Protein AF-A0AAU9PHN4-F1 (afdb_monomer)

Nearest PDB structures (foldseek):
  4mh8-assembly1_A  TM=9.259E-01  e=2.577E-03  Moloney murine leukemia virus isolate Shinnick
  8wut-assembly1_E  TM=8.070E-01  e=7.563E-03  Moloney murine leukemia virus
  8ygj-assembly1_E  TM=8.112E-01  e=1.580E-02  Moloney murine leukemia virus

Mean predicted aligned error: 10.85 Å

Radius of gyration: 15.29 Å; Cα contacts (8 Å, |Δi|>4): 62; chains: 1; bounding box: 47×29×32 Å

Sequence (97 aa):
MSKCSFAVETINYLGHIISAGGVQAEPDKISAIQQWPTPTNLTNLRGFLGLTGYYRRFVPQYATIAAGLTDILRKSTFAWTPEAAHSFEQLKMPWLS

Secondary structure (DSSP, 8-state):
--------S----SS-PPPTT-----HHHHHHHHTPPPP-SHHHHHHHHHHHHHTTTTSTTHHHHHHHHHHHHHSSS----HHHHHHHHHHHS----

InterPro domains:
  IPR043128 Reverse transcriptase/Diguanylate cyclase domain [G3DSA:3.30.70.270] (28-97)
  IPR043502 DNA/RNA polymerase superfamily [SSF56672] (2-92)

pLDDT: mean 71.32, std 19.11, range [35.41, 89.81]

Organism: NCBI:txid75947

Foldseek 3Di:
DDDPDDDDPDDDDDDDDDDDPDPDDDVVLLVCLLPQDDDPDLVSLVVSCVSLVVVVVLQVPLVVLCVLSVVCVVDPDRDCDPSVVVSSVSSSDPSDD

Structure (mmCIF, N/CA/C/O backbone):
data_AF-A0AAU9PHN4-F1
#
_entry.id   AF-A0AAU9PHN4-F1
#
loop_
_atom_site.group_PDB
_atom_site.id
_atom_site.type_symbol
_atom_site.label_atom_id
_atom_site.label_alt_id
_atom_site.label_comp_id
_atom_site.label_asym_id
_atom_site.label_entity_id
_atom_site.label_seq_id
_atom_site.pdbx_PDB_ins_code
_atom_site.Cartn_x
_atom_site.Cartn_y
_atom_site.Cartn_z
_atom_site.occupancy
_atom_site.B_iso_or_equiv
_atom_site.auth_seq_id
_atom_site.auth_comp_id
_atom_site.auth_asym_id
_atom_site.auth_atom_id
_atom_site.pdbx_PDB_model_num
ATOM 1 N N . MET A 1 1 ? -33.303 -17.902 -10.507 1.00 37.41 1 MET A N 1
ATOM 2 C CA . MET A 1 1 ? -33.754 -16.588 -10.000 1.00 37.41 1 MET A CA 1
ATOM 3 C C . MET A 1 1 ? -32.713 -16.083 -9.019 1.00 37.41 1 MET A C 1
ATOM 5 O O . MET A 1 1 ? -32.663 -16.522 -7.877 1.00 37.41 1 MET A O 1
ATOM 9 N N . SER A 1 2 ? -31.803 -15.271 -9.543 1.00 48.41 2 SER A N 1
ATOM 10 C CA . SER A 1 2 ? -30.618 -14.730 -8.891 1.00 48.41 2 SER A CA 1
ATOM 11 C C . SER A 1 2 ? -30.997 -13.774 -7.759 1.00 48.41 2 SER A C 1
ATOM 13 O O . SER A 1 2 ? -31.694 -12.793 -7.999 1.00 48.41 2 SER A O 1
ATOM 15 N N . LYS A 1 3 ? -30.501 -14.015 -6.543 1.00 39.47 3 LYS A N 1
ATOM 16 C CA . LYS A 1 3 ? -30.336 -12.947 -5.552 1.00 39.47 3 LYS A CA 1
ATOM 17 C C . LYS A 1 3 ? -28.872 -12.533 -5.581 1.00 39.47 3 LYS A C 1
ATOM 19 O O . LYS A 1 3 ? -28.035 -13.090 -4.882 1.00 39.47 3 LYS A O 1
ATOM 24 N N . CYS A 1 4 ? -28.572 -11.593 -6.476 1.00 47.19 4 CYS A N 1
ATOM 25 C CA . CYS A 1 4 ? -27.403 -10.741 -6.337 1.00 47.19 4 CYS A CA 1
ATOM 26 C C . CYS A 1 4 ? -27.539 -9.990 -5.011 1.00 47.19 4 CYS A C 1
ATOM 28 O O . CYS A 1 4 ? -28.380 -9.104 -4.889 1.00 47.19 4 CYS A O 1
ATOM 30 N N . SER A 1 5 ? -26.714 -10.354 -4.036 1.00 35.78 5 SER A N 1
ATOM 31 C CA . SER A 1 5 ? -26.513 -9.574 -2.819 1.00 35.78 5 SER A CA 1
ATOM 32 C C . SER A 1 5 ? -25.292 -8.685 -3.040 1.00 35.78 5 SER A C 1
ATOM 34 O O . SER A 1 5 ? -24.154 -9.091 -2.815 1.00 35.78 5 SER A O 1
ATOM 36 N N . PHE A 1 6 ? -25.533 -7.485 -3.565 1.00 44.94 6 PHE A N 1
ATOM 37 C CA . PHE A 1 6 ? -24.599 -6.369 -3.435 1.00 44.94 6 PHE A CA 1
ATOM 38 C C . PHE A 1 6 ? -24.541 -5.967 -1.951 1.00 44.94 6 PHE A C 1
ATOM 40 O O . PHE A 1 6 ? -25.572 -5.980 -1.286 1.00 44.94 6 PHE A O 1
ATOM 47 N N . ALA A 1 7 ? -23.348 -5.612 -1.463 1.00 39.12 7 ALA A N 1
ATOM 48 C CA . ALA A 1 7 ? -23.021 -5.318 -0.058 1.00 39.12 7 ALA A CA 1
ATOM 49 C C . ALA A 1 7 ? -22.943 -6.553 0.864 1.00 39.12 7 ALA A C 1
ATOM 51 O O . ALA A 1 7 ? -23.751 -6.745 1.767 1.00 39.12 7 ALA A O 1
ATOM 52 N N . VAL A 1 8 ? -21.924 -7.395 0.660 1.00 35.41 8 VAL A N 1
ATOM 53 C CA . VAL A 1 8 ? -21.566 -8.434 1.637 1.00 35.41 8 VAL A CA 1
ATOM 54 C C . VAL A 1 8 ? -20.576 -7.832 2.639 1.00 35.41 8 VAL A C 1
ATOM 56 O O . VAL A 1 8 ? -19.407 -7.625 2.320 1.00 35.41 8 VAL A O 1
ATOM 59 N N . GLU A 1 9 ? -21.053 -7.540 3.850 1.00 41.81 9 GLU A N 1
ATOM 60 C CA . GLU A 1 9 ? -20.277 -7.010 4.988 1.00 41.81 9 GLU A CA 1
ATOM 61 C C . GLU A 1 9 ? -19.385 -8.055 5.681 1.00 41.81 9 GLU A C 1
ATOM 63 O O . GLU A 1 9 ? -18.803 -7.814 6.736 1.00 41.81 9 GLU A O 1
ATOM 68 N N . THR A 1 10 ? -19.241 -9.235 5.087 1.00 36.12 10 THR A N 1
ATOM 69 C CA . THR A 1 10 ? -18.449 -10.332 5.644 1.00 36.12 10 THR A CA 1
ATOM 70 C C . THR A 1 10 ? -17.907 -11.153 4.484 1.00 36.12 10 THR A C 1
ATOM 72 O O . THR A 1 10 ? -18.594 -12.005 3.927 1.00 36.12 10 THR A O 1
ATOM 75 N N . I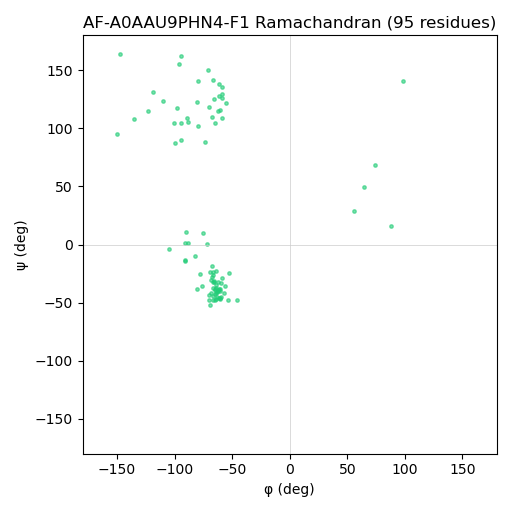LE A 1 11 ? -16.678 -10.864 4.057 1.00 41.25 11 ILE A N 1
ATOM 76 C CA . ILE A 1 11 ? -16.004 -11.684 3.048 1.00 41.25 11 ILE A CA 1
ATOM 77 C C . ILE A 1 11 ? -15.145 -12.697 3.796 1.00 41.25 11 ILE A C 1
ATOM 79 O O . ILE A 1 11 ? -14.088 -12.363 4.325 1.00 41.25 11 ILE A O 1
ATOM 83 N N . ASN A 1 12 ? -15.619 -13.941 3.829 1.00 36.81 12 ASN A N 1
ATOM 84 C CA . ASN A 1 12 ? -14.804 -15.100 4.164 1.00 36.81 12 ASN A CA 1
ATOM 85 C C . ASN A 1 12 ? -13.743 -15.268 3.073 1.00 36.81 12 ASN A C 1
ATOM 87 O O . ASN A 1 12 ? -14.044 -15.734 1.975 1.00 36.81 12 ASN A O 1
ATOM 91 N N . TYR A 1 13 ? -12.500 -14.900 3.367 1.00 38.81 13 TYR A N 1
ATOM 92 C CA . TYR A 1 13 ? -11.366 -15.292 2.542 1.00 38.81 13 TYR A CA 1
ATOM 93 C C . TYR A 1 13 ? -10.238 -15.766 3.457 1.00 38.81 13 TYR A C 1
ATOM 95 O O . TYR A 1 13 ? -9.613 -14.972 4.150 1.00 38.81 13 TYR A O 1
ATOM 103 N N . LEU A 1 14 ? -10.010 -17.083 3.456 1.00 40.09 14 LEU A N 1
ATOM 104 C CA . LEU A 1 14 ? -8.833 -17.743 4.033 1.00 40.09 14 LEU A CA 1
ATOM 105 C C . LEU A 1 14 ? -8.661 -17.635 5.567 1.00 40.09 14 LEU A C 1
ATOM 107 O O . LEU A 1 14 ? -7.570 -17.364 6.051 1.00 40.09 14 LEU A O 1
ATOM 111 N N . GLY A 1 15 ? -9.710 -17.932 6.345 1.00 35.66 15 GLY A N 1
ATOM 112 C CA . GLY A 1 15 ? -9.539 -18.383 7.740 1.00 35.66 15 GLY A CA 1
ATOM 113 C C . GLY A 1 15 ? -9.450 -17.315 8.836 1.00 35.66 15 GLY A C 1
ATOM 114 O O . GLY A 1 15 ? -9.070 -17.649 9.955 1.00 35.66 15 GLY A O 1
ATOM 115 N N . HIS A 1 16 ? -9.842 -16.067 8.573 1.00 39.78 16 HIS A N 1
ATOM 116 C CA . HIS A 1 16 ? -9.897 -15.027 9.606 1.00 39.78 16 HIS A CA 1
ATOM 117 C C . HIS A 1 16 ? -11.314 -14.481 9.820 1.00 39.78 16 HIS A C 1
ATOM 119 O O . HIS A 1 16 ? -12.021 -14.142 8.872 1.00 39.78 16 HIS A O 1
ATOM 125 N N . ILE A 1 17 ? -11.716 -14.422 11.095 1.00 39.22 17 ILE A N 1
ATOM 126 C CA . ILE A 1 17 ? -13.024 -13.952 11.565 1.00 39.22 17 ILE A CA 1
ATOM 127 C C . ILE A 1 17 ? -13.021 -12.421 11.591 1.00 39.22 17 ILE A C 1
ATOM 129 O O . ILE A 1 17 ? -12.216 -11.810 12.290 1.00 39.22 17 ILE A O 1
ATOM 133 N N . ILE A 1 18 ? -13.958 -11.805 10.871 1.00 42.38 18 ILE A N 1
ATOM 134 C CA . ILE A 1 18 ? -14.272 -10.376 10.985 1.00 42.38 18 ILE A CA 1
ATOM 135 C C . ILE A 1 18 ? -15.491 -10.260 11.910 1.00 42.38 18 ILE A C 1
ATOM 137 O O . ILE A 1 18 ? -16.542 -10.816 11.601 1.00 42.38 18 ILE A O 1
ATOM 141 N N . SER A 1 19 ? -15.342 -9.589 13.058 1.00 38.81 19 SER A N 1
ATOM 142 C CA . SER A 1 19 ? -16.399 -9.467 14.077 1.00 38.81 19 SER A CA 1
ATOM 143 C C . SER A 1 19 ? -17.205 -8.165 13.953 1.00 38.81 19 SER A C 1
ATOM 145 O O . SER A 1 19 ? -16.722 -7.156 13.439 1.00 38.81 19 SER A O 1
ATOM 147 N N . ALA A 1 20 ? -18.443 -8.200 14.453 1.00 35.72 20 ALA A N 1
ATOM 148 C CA . ALA A 1 20 ? -19.525 -7.230 14.237 1.00 35.72 20 ALA A CA 1
ATOM 149 C C . ALA A 1 20 ? -19.363 -5.852 14.928 1.00 35.72 20 ALA A C 1
ATOM 151 O O . ALA A 1 20 ? -20.237 -5.002 14.792 1.00 35.72 20 ALA A O 1
ATOM 152 N N . GLY A 1 21 ? -18.267 -5.608 15.656 1.00 40.88 21 GLY A N 1
ATOM 153 C CA . GLY A 1 21 ? -18.014 -4.353 16.390 1.00 40.88 21 GLY A CA 1
ATOM 154 C C . GLY A 1 21 ? -17.261 -3.271 15.605 1.00 40.88 21 GLY A C 1
ATOM 155 O O . GLY A 1 21 ? -16.975 -2.209 16.148 1.00 40.88 21 GLY A O 1
ATOM 156 N N . GLY A 1 22 ? -16.930 -3.534 14.339 1.00 42.72 22 GLY A N 1
ATOM 157 C CA . GLY A 1 22 ? -16.025 -2.708 13.544 1.00 42.72 22 GLY A CA 1
ATOM 158 C C . GLY A 1 22 ? -14.614 -3.290 13.535 1.00 42.72 22 GLY A C 1
ATOM 159 O O . GLY A 1 22 ? -14.123 -3.819 14.529 1.00 42.72 22 GLY A O 1
ATOM 160 N N . VAL A 1 23 ? -13.953 -3.227 12.381 1.00 47.41 23 VAL A N 1
ATOM 161 C CA . VAL A 1 23 ? -12.546 -3.621 12.264 1.00 47.41 23 VAL A CA 1
ATOM 162 C C . VAL A 1 23 ? -11.727 -2.509 12.923 1.00 47.41 23 VAL A C 1
ATOM 164 O O . VAL A 1 23 ? -11.377 -1.542 12.274 1.00 47.41 23 VAL A O 1
ATOM 167 N N . GLN A 1 24 ? -11.460 -2.550 14.224 1.00 52.06 24 GLN A N 1
ATOM 168 C CA . GLN A 1 24 ? -10.436 -1.654 14.763 1.00 52.06 24 GLN A CA 1
ATOM 169 C C . GLN A 1 24 ? -9.085 -2.155 14.256 1.00 52.06 24 GLN A C 1
ATOM 171 O O . GLN A 1 24 ? -8.705 -3.301 14.492 1.00 52.06 24 GLN A O 1
ATOM 176 N N . ALA A 1 25 ? -8.388 -1.322 13.484 1.00 56.19 25 ALA A N 1
ATOM 177 C CA . ALA A 1 25 ? -7.019 -1.608 13.104 1.00 56.19 25 ALA A CA 1
ATOM 178 C C . ALA A 1 25 ? -6.176 -1.667 14.385 1.00 56.19 25 ALA A C 1
ATOM 180 O O . ALA A 1 25 ? -6.069 -0.679 15.108 1.00 56.19 25 ALA A O 1
ATOM 181 N N . GLU A 1 26 ? -5.638 -2.848 14.690 1.00 64.94 26 GLU A N 1
ATOM 182 C CA . GLU A 1 26 ? -4.789 -3.059 15.858 1.00 64.94 26 GLU A CA 1
ATOM 183 C C . GLU A 1 26 ? -3.570 -2.121 15.756 1.00 64.94 26 GLU A C 1
ATOM 185 O O . GLU A 1 26 ? -2.892 -2.120 14.720 1.00 64.94 26 GLU A O 1
ATOM 190 N N . PRO A 1 27 ? -3.286 -1.296 16.777 1.00 68.44 27 PRO A N 1
ATOM 191 C CA . PRO A 1 27 ? -2.231 -0.283 16.712 1.00 68.44 27 PRO A CA 1
ATOM 192 C C . PRO A 1 27 ? -0.845 -0.884 16.428 1.00 68.44 27 PRO A C 1
ATOM 194 O O . PRO A 1 27 ? -0.030 -0.261 15.742 1.00 68.44 27 PRO A O 1
ATOM 197 N N . ASP A 1 28 ? -0.605 -2.129 16.842 1.00 71.31 28 ASP A N 1
ATOM 198 C CA . ASP A 1 28 ? 0.622 -2.872 16.531 1.00 71.31 28 ASP A CA 1
ATOM 199 C C . ASP A 1 28 ? 0.777 -3.142 15.026 1.00 71.31 28 ASP A C 1
ATOM 201 O O . ASP A 1 28 ? 1.876 -3.087 14.471 1.00 71.31 28 ASP A O 1
ATOM 205 N N . LYS A 1 29 ? -0.334 -3.372 14.319 1.00 75.06 29 LYS A N 1
ATOM 206 C CA . LYS A 1 29 ? -0.345 -3.615 12.868 1.00 75.06 29 LYS A CA 1
ATOM 207 C C . LYS A 1 29 ? -0.154 -2.327 12.081 1.00 75.06 29 LYS A C 1
ATOM 209 O O . LYS A 1 29 ? 0.539 -2.340 11.066 1.00 75.06 29 LYS A O 1
ATOM 214 N N . ILE A 1 30 ? -0.707 -1.215 12.566 1.00 76.81 30 ILE A N 1
ATOM 215 C CA . ILE A 1 30 ? -0.452 0.115 11.992 1.00 76.81 30 ILE A CA 1
ATOM 216 C C . ILE A 1 30 ? 1.028 0.468 12.142 1.00 76.81 30 ILE A C 1
ATOM 218 O O . ILE A 1 30 ? 1.663 0.876 11.171 1.00 76.81 30 ILE A O 1
ATOM 222 N N . SER A 1 31 ? 1.593 0.223 13.326 1.00 80.12 31 SER A N 1
ATOM 223 C CA . SER A 1 31 ? 3.016 0.440 13.602 1.00 80.12 31 SER A CA 1
ATOM 224 C C . SER A 1 31 ? 3.903 -0.419 12.694 1.00 80.12 31 SER A C 1
ATOM 226 O O . SER A 1 31 ? 4.890 0.071 12.148 1.00 80.12 31 SER A O 1
ATOM 228 N N . ALA A 1 32 ? 3.520 -1.676 12.442 1.00 83.12 32 ALA A N 1
ATOM 229 C CA . ALA A 1 32 ? 4.231 -2.549 11.508 1.00 83.12 32 ALA A CA 1
ATOM 230 C C . ALA A 1 32 ? 4.187 -2.039 10.053 1.00 83.12 32 ALA A C 1
ATOM 232 O O . ALA A 1 32 ? 5.184 -2.149 9.342 1.00 83.12 32 ALA A O 1
ATOM 233 N N . ILE A 1 33 ? 3.065 -1.460 9.606 1.00 83.75 33 ILE A N 1
ATOM 234 C CA . ILE A 1 33 ? 2.957 -0.830 8.277 1.00 83.75 33 ILE A CA 1
ATOM 235 C C . ILE A 1 33 ? 3.854 0.417 8.212 1.00 83.75 33 ILE A C 1
ATOM 237 O O . ILE A 1 33 ? 4.612 0.576 7.257 1.00 83.75 33 ILE A O 1
ATOM 241 N N . GLN A 1 34 ? 3.840 1.261 9.246 1.00 84.44 34 GLN A N 1
ATOM 242 C CA . GLN A 1 34 ? 4.685 2.461 9.346 1.00 84.44 34 GLN A CA 1
ATOM 243 C C . GLN A 1 34 ? 6.183 2.148 9.346 1.00 84.44 34 GLN A C 1
ATOM 245 O O . GLN A 1 34 ? 6.979 2.863 8.739 1.00 84.44 34 GLN A O 1
ATOM 250 N N . GLN A 1 35 ? 6.580 1.066 10.008 1.00 86.75 35 GLN A N 1
ATOM 251 C CA . GLN A 1 35 ? 7.974 0.635 10.082 1.00 86.75 35 GLN A CA 1
ATOM 252 C C . GLN A 1 35 ? 8.371 -0.282 8.922 1.00 86.75 35 GLN A C 1
ATOM 254 O O . GLN A 1 35 ? 9.516 -0.731 8.859 1.00 86.75 35 GLN A O 1
ATOM 259 N N . TRP A 1 36 ? 7.455 -0.555 7.986 1.00 88.00 36 TRP A N 1
ATOM 260 C CA . TRP A 1 36 ? 7.733 -1.464 6.886 1.00 88.00 36 TRP A CA 1
ATOM 261 C C . TRP A 1 36 ? 8.895 -0.928 6.032 1.00 88.00 36 TRP A C 1
ATOM 263 O O . TRP A 1 36 ? 8.859 0.238 5.600 1.00 88.00 36 TRP A O 1
ATOM 273 N N . PRO A 1 37 ? 9.933 -1.747 5.780 1.00 89.69 37 PRO A N 1
ATOM 274 C CA . PRO A 1 37 ? 11.082 -1.330 4.991 1.00 89.69 37 PRO A CA 1
ATOM 275 C C . PRO A 1 37 ? 10.698 -1.182 3.520 1.00 89.69 37 PRO A C 1
ATOM 277 O O . PRO A 1 37 ? 9.836 -1.904 3.016 1.00 89.69 37 PRO A O 1
ATOM 280 N N . THR A 1 38 ? 11.369 -0.279 2.808 1.00 89.25 38 THR A N 1
ATOM 281 C CA . THR A 1 38 ? 11.147 -0.088 1.372 1.00 89.25 38 THR A CA 1
ATOM 282 C C . THR A 1 38 ? 11.338 -1.418 0.629 1.00 89.25 38 THR A C 1
ATOM 284 O O . THR A 1 38 ? 12.410 -2.024 0.726 1.00 89.25 38 THR A O 1
ATOM 287 N N . PRO A 1 39 ? 10.321 -1.910 -0.102 1.00 88.06 39 PRO A N 1
ATOM 288 C CA . PRO A 1 39 ? 10.429 -3.138 -0.870 1.00 88.06 39 PRO A CA 1
ATOM 289 C C . PRO A 1 39 ? 11.556 -3.030 -1.896 1.00 88.06 39 PRO A C 1
ATOM 291 O O . PRO A 1 39 ? 11.602 -2.095 -2.687 1.00 88.06 39 PRO A O 1
ATOM 294 N N . THR A 1 40 ? 12.441 -4.021 -1.920 1.00 87.62 40 THR A N 1
ATOM 295 C CA . THR A 1 40 ? 13.505 -4.148 -2.931 1.00 87.62 40 THR A CA 1
ATOM 296 C C . THR A 1 40 ? 13.204 -5.232 -3.964 1.00 87.62 40 THR A C 1
ATOM 298 O O . THR A 1 40 ? 13.967 -5.428 -4.906 1.00 87.62 40 THR A O 1
ATOM 301 N N . ASN A 1 41 ? 12.095 -5.957 -3.793 1.00 86.06 41 ASN A N 1
ATOM 302 C CA . ASN A 1 41 ? 11.668 -7.032 -4.675 1.00 86.06 41 ASN A CA 1
ATOM 303 C C . ASN A 1 41 ? 10.129 -7.126 -4.747 1.00 86.06 41 ASN A C 1
ATOM 305 O O . ASN A 1 41 ? 9.398 -6.600 -3.900 1.00 86.06 41 ASN A O 1
ATOM 309 N N . LEU A 1 42 ? 9.631 -7.837 -5.765 1.00 84.25 42 LEU A N 1
ATOM 310 C CA . LEU A 1 42 ? 8.193 -8.047 -5.981 1.00 84.25 42 LEU A CA 1
ATOM 311 C C . LEU A 1 42 ? 7.531 -8.819 -4.833 1.00 84.25 42 LEU A C 1
ATOM 313 O O . LEU A 1 42 ? 6.367 -8.576 -4.531 1.00 84.25 42 LEU A O 1
ATOM 317 N N . THR A 1 43 ? 8.250 -9.738 -4.188 1.00 85.25 43 THR A N 1
ATOM 318 C CA . THR A 1 43 ? 7.719 -10.552 -3.084 1.00 85.25 43 THR A CA 1
ATOM 319 C C . THR A 1 43 ? 7.377 -9.691 -1.869 1.00 85.25 43 THR A C 1
ATOM 321 O O . THR A 1 43 ? 6.261 -9.772 -1.359 1.00 85.25 43 THR A O 1
ATOM 324 N N . ASN A 1 44 ? 8.287 -8.808 -1.457 1.00 86.81 44 ASN A N 1
ATOM 325 C CA . ASN A 1 44 ? 8.089 -7.878 -0.349 1.00 86.81 44 ASN A CA 1
ATOM 326 C C . ASN A 1 44 ? 6.980 -6.876 -0.677 1.00 86.81 44 ASN A C 1
ATOM 328 O O . ASN A 1 44 ? 6.164 -6.563 0.186 1.00 86.81 44 ASN A O 1
ATOM 332 N N . LEU A 1 45 ? 6.909 -6.421 -1.934 1.00 87.19 45 LEU A N 1
ATOM 333 C CA . LEU A 1 45 ? 5.846 -5.530 -2.391 1.00 87.19 45 LEU A CA 1
ATOM 334 C C . LEU A 1 45 ? 4.468 -6.212 -2.353 1.00 87.19 45 LEU A C 1
ATOM 336 O O . LEU A 1 45 ? 3.498 -5.616 -1.890 1.00 87.19 45 LEU A O 1
ATOM 340 N N . ARG A 1 46 ? 4.377 -7.479 -2.780 1.00 84.75 46 ARG A N 1
ATOM 341 C CA . ARG A 1 46 ? 3.153 -8.292 -2.661 1.00 84.75 46 ARG A CA 1
ATOM 342 C C . ARG A 1 46 ? 2.762 -8.513 -1.204 1.00 84.75 46 ARG A C 1
ATOM 344 O O . ARG A 1 46 ? 1.582 -8.410 -0.890 1.00 84.75 46 ARG A O 1
ATOM 351 N N . GLY A 1 47 ? 3.730 -8.772 -0.323 1.00 86.56 47 GLY A N 1
ATOM 352 C CA . GLY A 1 47 ? 3.494 -8.895 1.118 1.00 86.56 47 GLY A CA 1
ATOM 353 C C . GLY A 1 47 ? 2.919 -7.610 1.719 1.00 86.56 47 GLY A C 1
ATOM 354 O O . GLY A 1 47 ? 1.896 -7.651 2.400 1.00 86.56 47 GLY A O 1
ATOM 355 N N . PHE A 1 48 ? 3.514 -6.462 1.384 1.00 87.12 48 PHE A N 1
ATOM 356 C CA . PHE A 1 48 ? 3.032 -5.151 1.817 1.00 87.12 48 PHE A CA 1
ATOM 357 C C . PHE A 1 48 ? 1.619 -4.844 1.302 1.00 87.12 48 PHE A C 1
ATOM 359 O O . PHE A 1 48 ? 0.755 -4.421 2.069 1.00 87.12 48 PHE A O 1
ATOM 366 N N . LEU A 1 49 ? 1.346 -5.094 0.018 1.00 86.06 49 LEU A N 1
ATOM 367 C CA . LEU A 1 49 ? 0.012 -4.907 -0.564 1.00 86.06 49 LEU A CA 1
ATOM 368 C C . LEU A 1 49 ? -1.022 -5.886 0.004 1.00 86.06 49 LEU A C 1
ATOM 370 O O . LEU A 1 49 ? -2.180 -5.517 0.161 1.00 86.06 49 LEU A O 1
ATOM 374 N N . GLY A 1 50 ? -0.616 -7.103 0.367 1.00 83.44 50 GLY A N 1
ATOM 375 C CA . GLY A 1 50 ? -1.477 -8.054 1.068 1.00 83.44 50 GLY A CA 1
ATOM 376 C C . GLY A 1 50 ? -1.889 -7.544 2.449 1.00 83.44 50 GLY A C 1
ATOM 377 O O . GLY A 1 50 ? -3.074 -7.553 2.781 1.00 83.44 50 GLY A O 1
ATOM 378 N N . LEU A 1 51 ? -0.926 -7.035 3.226 1.00 81.31 51 LEU A N 1
ATOM 379 C CA . LEU A 1 51 ? -1.183 -6.502 4.564 1.00 81.31 51 LEU A CA 1
ATOM 380 C C . LEU A 1 51 ? -1.997 -5.203 4.516 1.00 81.31 51 LEU A C 1
ATOM 382 O O . LEU A 1 51 ? -3.037 -5.100 5.157 1.00 81.31 51 LEU A O 1
ATOM 386 N N . THR A 1 52 ? -1.571 -4.217 3.727 1.00 82.12 52 THR A N 1
ATOM 387 C CA . THR A 1 52 ? -2.300 -2.944 3.590 1.00 82.12 52 THR A CA 1
ATOM 388 C C . THR A 1 52 ? -3.665 -3.134 2.925 1.00 82.12 52 THR A C 1
ATOM 390 O O . THR A 1 52 ? -4.626 -2.450 3.273 1.00 82.12 52 THR A O 1
ATOM 393 N N . GLY A 1 53 ? -3.789 -4.114 2.025 1.00 81.62 53 GLY A N 1
ATOM 394 C CA . GLY A 1 53 ? -5.043 -4.483 1.370 1.00 81.62 53 GLY A CA 1
ATOM 395 C C . GLY A 1 53 ? -6.077 -5.053 2.335 1.00 81.62 53 GLY A C 1
ATOM 396 O O . GLY A 1 53 ? -7.269 -4.796 2.159 1.00 81.62 53 GLY A O 1
ATOM 397 N N . TYR A 1 54 ? -5.639 -5.745 3.390 1.00 77.38 54 TYR A N 1
ATOM 398 C CA . TYR A 1 54 ? -6.512 -6.174 4.486 1.00 77.38 54 TYR A CA 1
ATOM 399 C C . TYR A 1 54 ? -7.131 -4.968 5.216 1.00 77.38 54 TYR A C 1
ATOM 401 O O . TYR A 1 54 ? -8.328 -4.956 5.502 1.00 77.38 54 TYR A O 1
ATOM 409 N N . TYR A 1 55 ? -6.352 -3.901 5.419 1.00 76.44 55 TYR A N 1
ATOM 410 C CA . TYR A 1 55 ? -6.790 -2.666 6.082 1.00 76.44 55 TYR A CA 1
ATOM 411 C C . TYR A 1 55 ? -7.363 -1.603 5.135 1.00 76.44 55 TYR A C 1
ATOM 413 O O . TYR A 1 55 ? -7.643 -0.489 5.572 1.00 76.44 55 TYR A O 1
ATOM 421 N N . ARG A 1 56 ? -7.625 -1.928 3.861 1.00 77.06 56 ARG A N 1
ATOM 422 C CA . ARG A 1 56 ? -8.094 -0.961 2.846 1.00 77.06 56 ARG A CA 1
ATOM 423 C C . ARG A 1 56 ? -9.337 -0.151 3.241 1.00 77.06 56 ARG A C 1
ATOM 425 O O . ARG A 1 56 ? -9.544 0.922 2.696 1.00 77.06 56 ARG A O 1
ATOM 432 N N . ARG A 1 57 ? -10.177 -0.656 4.161 1.00 74.12 57 ARG A N 1
ATOM 433 C CA . ARG A 1 57 ? -11.378 0.048 4.667 1.00 74.12 57 ARG A CA 1
ATOM 434 C C . ARG A 1 57 ? -11.026 1.261 5.543 1.00 74.12 57 ARG A C 1
ATOM 436 O O . ARG A 1 57 ? -11.835 2.174 5.631 1.00 74.12 57 ARG A O 1
ATOM 443 N N . PHE A 1 58 ? -9.837 1.274 6.145 1.00 72.88 58 PHE A N 1
ATOM 444 C CA . PHE A 1 58 ? -9.306 2.372 6.969 1.00 72.88 58 PHE A CA 1
ATOM 445 C C . PHE A 1 58 ? -8.496 3.369 6.158 1.00 72.88 58 PHE A C 1
ATOM 447 O O . PHE A 1 58 ? -8.200 4.452 6.642 1.00 72.88 58 PHE A O 1
ATOM 454 N N . VAL A 1 59 ? -8.147 3.001 4.928 1.00 76.19 59 VAL A N 1
ATOM 455 C CA . VAL A 1 59 ? -7.285 3.782 4.061 1.00 76.19 59 VAL A CA 1
ATOM 456 C C . VAL A 1 59 ? -8.134 4.547 3.041 1.00 76.19 59 VAL A C 1
ATOM 458 O O . VAL A 1 59 ? -8.633 3.945 2.080 1.00 76.19 59 VAL A O 1
ATOM 461 N N . PRO A 1 60 ? -8.321 5.867 3.199 1.00 79.50 60 PRO A N 1
ATOM 462 C CA . PRO A 1 60 ? -8.997 6.669 2.191 1.00 79.50 60 PRO A CA 1
ATOM 463 C C . PRO A 1 60 ? -8.254 6.579 0.854 1.00 79.50 60 PRO A C 1
ATOM 465 O O . PRO A 1 60 ? -7.032 6.647 0.791 1.00 79.50 60 PRO A O 1
ATOM 468 N N . GLN A 1 61 ? -9.012 6.398 -0.229 1.00 83.88 61 GLN A N 1
ATOM 469 C CA . GLN A 1 61 ? -8.476 6.257 -1.590 1.00 83.88 61 GLN A CA 1
ATOM 470 C C . GLN A 1 61 ? -7.436 5.130 -1.762 1.00 83.88 61 GLN A C 1
ATOM 472 O O . GLN A 1 61 ? -6.613 5.196 -2.675 1.00 83.88 61 GLN A O 1
ATOM 477 N N . TYR A 1 62 ? -7.515 4.051 -0.966 1.00 84.00 62 TYR A N 1
ATOM 478 C CA . TYR A 1 62 ? -6.593 2.907 -1.056 1.00 84.00 62 TYR A CA 1
ATOM 479 C C . TYR A 1 62 ? -6.351 2.429 -2.487 1.00 84.00 62 TYR A C 1
ATOM 481 O O . TYR A 1 62 ? -5.211 2.230 -2.877 1.00 84.00 62 TYR A O 1
ATOM 489 N N . ALA A 1 63 ? -7.413 2.255 -3.281 1.00 82.38 63 ALA A N 1
ATOM 490 C CA . ALA A 1 63 ? -7.292 1.754 -4.647 1.00 82.38 63 ALA A CA 1
ATOM 491 C C . ALA A 1 63 ? -6.435 2.671 -5.535 1.00 82.38 63 ALA A C 1
ATOM 493 O O . ALA A 1 63 ? -5.648 2.173 -6.332 1.00 82.38 63 ALA A O 1
ATOM 494 N N . THR A 1 64 ? -6.557 3.990 -5.369 1.00 87.00 64 THR A N 1
ATOM 495 C CA . THR A 1 64 ? -5.783 4.985 -6.119 1.00 87.00 64 THR A CA 1
ATOM 496 C C . THR A 1 64 ? -4.317 4.966 -5.704 1.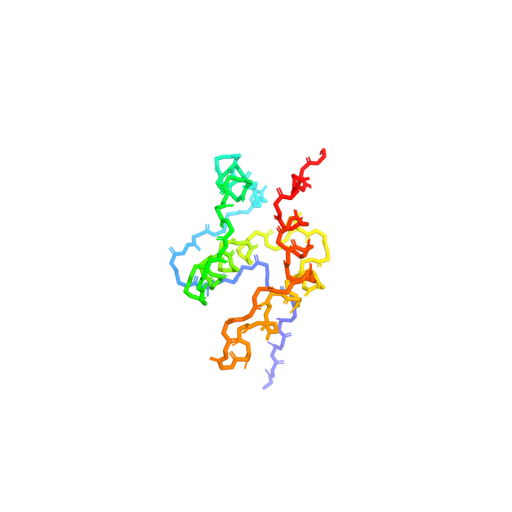00 87.00 64 THR A C 1
ATOM 498 O O . THR A 1 64 ? -3.441 4.973 -6.560 1.00 87.00 64 THR A O 1
ATOM 501 N N . ILE A 1 65 ? -4.046 4.884 -4.400 1.00 87.25 65 ILE A N 1
ATOM 502 C CA . ILE A 1 65 ? -2.678 4.863 -3.869 1.00 87.25 65 ILE A CA 1
ATOM 503 C C . ILE A 1 65 ? -2.000 3.528 -4.221 1.00 87.25 65 ILE A C 1
ATOM 505 O O . ILE A 1 65 ? -0.906 3.486 -4.774 1.00 87.25 65 ILE A O 1
ATOM 509 N N . ALA A 1 66 ? -2.683 2.408 -3.985 1.00 86.00 66 ALA A N 1
ATOM 510 C CA . ALA A 1 66 ? -2.186 1.078 -4.313 1.00 86.00 66 ALA A CA 1
ATOM 511 C C . ALA A 1 66 ? -2.000 0.874 -5.824 1.00 86.00 66 ALA A C 1
ATOM 513 O O . ALA A 1 66 ? -1.182 0.037 -6.202 1.00 86.00 66 ALA A O 1
ATOM 514 N N . ALA A 1 67 ? -2.690 1.635 -6.687 1.00 86.25 67 ALA A N 1
ATOM 515 C CA . ALA A 1 67 ? -2.540 1.541 -8.140 1.00 86.25 67 ALA A CA 1
ATOM 516 C C . ALA A 1 67 ? -1.074 1.696 -8.574 1.00 86.25 67 ALA A C 1
ATOM 518 O O . ALA A 1 67 ? -0.561 0.830 -9.289 1.00 86.25 67 ALA A O 1
ATOM 519 N N . GLY A 1 68 ? -0.374 2.712 -8.050 1.00 84.31 68 GLY A N 1
ATOM 520 C CA . GLY A 1 68 ? 1.036 2.968 -8.368 1.00 84.31 68 GLY A CA 1
ATOM 521 C C . GLY A 1 68 ? 1.961 1.804 -7.996 1.00 84.31 68 GLY A C 1
ATOM 522 O O . GLY A 1 68 ? 2.913 1.498 -8.711 1.00 84.31 68 GLY A O 1
ATOM 523 N N . LEU A 1 69 ? 1.631 1.078 -6.926 1.00 85.88 69 LEU A N 1
ATOM 524 C CA . LEU A 1 69 ? 2.352 -0.126 -6.512 1.00 85.88 69 LEU A CA 1
ATOM 525 C C . LEU A 1 69 ? 1.940 -1.369 -7.315 1.00 85.88 69 LEU A C 1
ATOM 527 O O . LEU A 1 69 ? 2.785 -2.198 -7.659 1.00 85.88 69 LEU A O 1
ATOM 531 N N . THR A 1 70 ? 0.657 -1.515 -7.649 1.00 84.50 70 THR A N 1
ATOM 532 C CA . THR A 1 70 ? 0.172 -2.644 -8.459 1.00 84.50 70 THR A CA 1
ATOM 533 C C . THR A 1 70 ? 0.684 -2.602 -9.894 1.00 84.50 70 THR A C 1
ATOM 535 O O . THR A 1 70 ? 0.877 -3.660 -10.493 1.00 84.50 70 THR A O 1
ATOM 538 N N . ASP A 1 71 ? 0.983 -1.422 -10.435 1.00 84.56 71 ASP A N 1
ATOM 539 C CA . ASP A 1 71 ? 1.592 -1.301 -11.759 1.00 84.56 71 ASP A CA 1
ATOM 540 C C . ASP A 1 71 ? 3.030 -1.832 -11.792 1.00 84.56 71 ASP A C 1
ATOM 542 O O . ASP A 1 71 ? 3.437 -2.412 -12.801 1.00 84.56 71 ASP A O 1
ATOM 546 N N . ILE A 1 72 ? 3.778 -1.754 -10.683 1.00 84.19 72 ILE A N 1
ATOM 547 C CA . ILE A 1 72 ? 5.070 -2.451 -10.566 1.00 84.19 72 ILE A CA 1
ATOM 548 C C . ILE A 1 72 ? 4.863 -3.966 -10.599 1.00 84.19 72 ILE A C 1
ATOM 550 O O . ILE A 1 72 ? 5.637 -4.673 -11.237 1.00 84.19 72 ILE A O 1
ATOM 554 N N . LEU A 1 73 ? 3.808 -4.476 -9.953 1.00 80.38 73 LEU A N 1
ATOM 555 C CA . LEU A 1 73 ? 3.515 -5.913 -9.938 1.00 80.38 73 LEU A CA 1
ATOM 556 C C . LEU A 1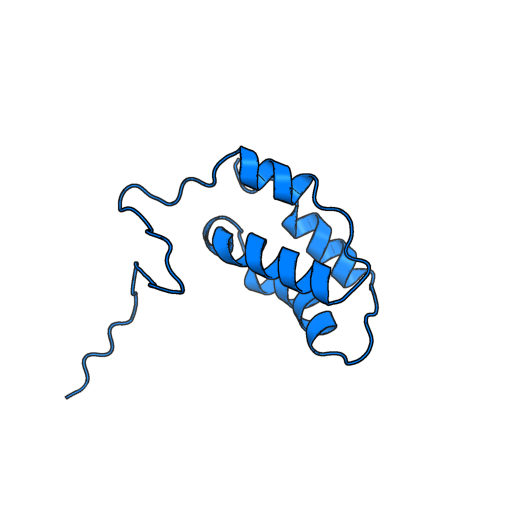 73 ? 3.126 -6.479 -11.306 1.00 80.38 73 LEU A C 1
ATOM 558 O O . LEU A 1 73 ? 3.297 -7.679 -11.528 1.00 80.38 73 LEU A O 1
ATOM 562 N N . ARG A 1 74 ? 2.576 -5.643 -12.194 1.00 79.06 74 ARG A N 1
ATOM 563 C CA . ARG A 1 74 ? 2.213 -6.023 -13.568 1.00 79.06 74 ARG A CA 1
ATOM 564 C C . ARG A 1 74 ? 3.417 -6.078 -14.502 1.00 79.06 74 ARG A C 1
ATOM 566 O O . ARG A 1 74 ? 3.371 -6.784 -15.506 1.00 79.06 74 ARG A O 1
ATOM 573 N N . LYS A 1 75 ? 4.481 -5.334 -14.198 1.00 78.25 75 LYS A N 1
ATOM 574 C CA . LYS A 1 75 ? 5.709 -5.329 -14.995 1.00 78.25 75 LYS A CA 1
ATOM 575 C C . LYS A 1 75 ? 6.551 -6.561 -14.652 1.00 78.25 75 LYS A C 1
ATOM 577 O O . LYS A 1 75 ? 6.663 -6.956 -13.497 1.00 78.25 75 LYS A O 1
ATOM 582 N N . SER A 1 76 ? 7.173 -7.164 -15.666 1.00 69.56 76 SER A N 1
ATOM 583 C CA . SER A 1 76 ? 8.093 -8.299 -15.488 1.00 69.56 76 SER A CA 1
ATOM 584 C C . SER A 1 76 ? 9.370 -7.912 -14.736 1.00 69.56 76 SER A C 1
ATOM 586 O O . SER A 1 76 ? 10.016 -8.764 -14.132 1.00 69.56 76 SER A O 1
ATOM 588 N N . THR A 1 77 ? 9.725 -6.626 -14.768 1.00 78.31 77 THR A N 1
ATOM 589 C CA . THR A 1 77 ? 10.921 -6.074 -14.135 1.00 78.31 77 THR A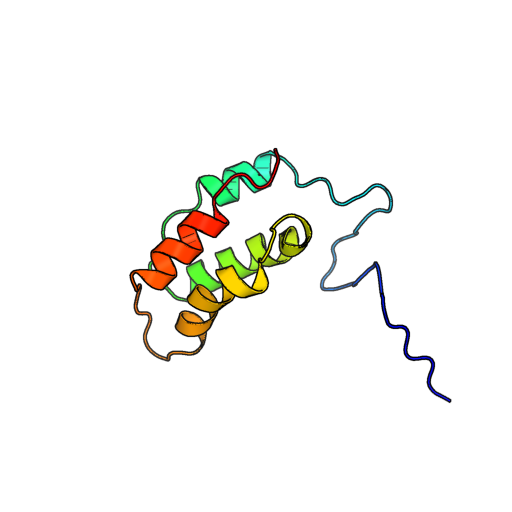 CA 1
ATOM 590 C C . THR A 1 77 ? 10.518 -5.220 -12.942 1.00 78.31 77 THR A C 1
ATOM 592 O O . THR A 1 77 ? 9.759 -4.260 -13.088 1.00 78.31 77 THR A O 1
ATOM 595 N N . PHE A 1 78 ? 11.053 -5.546 -11.765 1.00 82.06 78 PHE A N 1
ATOM 596 C CA . PHE A 1 78 ? 10.897 -4.713 -10.578 1.00 82.06 78 PHE A CA 1
ATOM 597 C C . PHE A 1 78 ? 11.653 -3.397 -10.776 1.00 82.06 78 PHE A C 1
ATOM 599 O O . PHE A 1 78 ? 12.882 -3.379 -10.789 1.00 82.06 78 PHE A O 1
ATOM 606 N N . ALA A 1 79 ? 10.914 -2.305 -10.937 1.00 83.50 79 ALA A N 1
ATOM 607 C CA . ALA A 1 79 ? 11.464 -0.961 -11.000 1.00 83.50 79 ALA A CA 1
ATOM 608 C C . ALA A 1 79 ? 10.803 -0.121 -9.910 1.00 83.50 79 ALA A C 1
ATOM 610 O O . ALA A 1 79 ? 9.595 0.111 -9.950 1.00 83.50 79 ALA A O 1
ATOM 611 N N . TRP A 1 80 ? 11.593 0.311 -8.929 1.00 87.75 80 TRP A N 1
ATOM 612 C CA . TRP A 1 80 ? 11.122 1.216 -7.889 1.00 87.75 80 TRP A CA 1
ATOM 613 C C . TRP A 1 80 ? 11.105 2.641 -8.442 1.00 87.75 80 TRP A C 1
ATOM 615 O O . TRP A 1 80 ? 12.158 3.257 -8.603 1.00 87.75 80 TRP A O 1
ATOM 625 N N . THR A 1 81 ? 9.924 3.137 -8.811 1.00 86.94 81 THR A N 1
ATOM 626 C CA . THR A 1 81 ? 9.771 4.472 -9.403 1.00 86.94 81 THR A CA 1
ATOM 627 C C . THR A 1 81 ? 9.432 5.525 -8.341 1.00 86.94 81 THR A C 1
ATOM 629 O O . THR A 1 81 ? 8.980 5.175 -7.246 1.00 86.94 81 THR A O 1
ATOM 632 N N . PRO A 1 82 ? 9.615 6.825 -8.631 1.00 87.31 82 PRO A N 1
ATOM 633 C CA . PRO A 1 82 ? 9.204 7.896 -7.722 1.00 87.31 82 PRO A CA 1
ATOM 634 C C . PRO A 1 82 ? 7.712 7.842 -7.358 1.00 87.31 82 PRO A C 1
ATOM 636 O O . PRO A 1 82 ? 7.345 8.091 -6.212 1.00 87.31 82 PRO A O 1
ATOM 639 N N . GLU A 1 83 ? 6.849 7.452 -8.299 1.00 86.19 83 GLU A N 1
ATOM 640 C CA . GLU A 1 83 ? 5.403 7.311 -8.081 1.00 86.19 83 GLU A CA 1
ATOM 641 C C . GLU A 1 83 ? 5.092 6.168 -7.110 1.00 86.19 83 GLU A C 1
ATOM 643 O O . GLU A 1 83 ? 4.200 6.276 -6.265 1.00 86.19 83 GLU A O 1
ATOM 648 N N . ALA A 1 84 ? 5.857 5.079 -7.196 1.00 86.62 84 ALA A N 1
ATOM 649 C CA . ALA A 1 84 ? 5.758 3.967 -6.267 1.00 86.62 84 ALA A CA 1
ATOM 650 C C . ALA A 1 84 ? 6.235 4.343 -4.866 1.00 86.62 84 ALA A C 1
ATOM 652 O O . ALA A 1 84 ? 5.575 3.996 -3.892 1.00 86.62 84 ALA A O 1
ATOM 653 N N . ALA A 1 85 ? 7.333 5.094 -4.761 1.00 89.00 85 ALA A N 1
ATOM 654 C CA . ALA A 1 85 ? 7.799 5.625 -3.485 1.00 89.00 85 ALA A CA 1
ATOM 655 C C . ALA A 1 85 ? 6.737 6.535 -2.851 1.00 89.00 85 ALA A C 1
ATOM 657 O O . ALA A 1 85 ? 6.412 6.369 -1.679 1.00 89.00 85 ALA A O 1
ATOM 658 N N . HIS A 1 86 ? 6.124 7.424 -3.638 1.00 89.12 86 HIS A N 1
ATOM 659 C CA . HIS A 1 86 ? 5.040 8.282 -3.164 1.00 89.12 86 HIS A CA 1
AT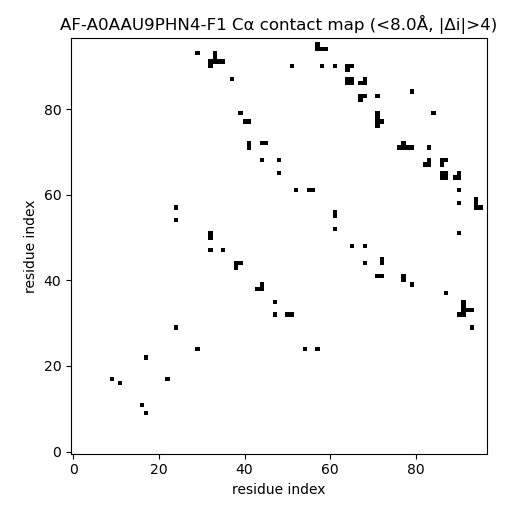OM 660 C C . HIS A 1 86 ? 3.836 7.468 -2.673 1.00 89.12 86 HIS A C 1
ATOM 662 O O . HIS A 1 86 ? 3.332 7.700 -1.577 1.00 89.12 86 HIS A O 1
ATOM 668 N N . SER A 1 87 ? 3.425 6.465 -3.450 1.00 89.19 87 SER A N 1
ATOM 669 C CA . SER A 1 87 ? 2.330 5.558 -3.093 1.00 89.19 87 SER A CA 1
ATOM 670 C C . SER A 1 87 ? 2.632 4.755 -1.822 1.00 89.19 87 SER A C 1
ATOM 672 O O . SER A 1 87 ? 1.758 4.538 -0.986 1.00 89.19 87 SER A O 1
ATOM 674 N N . PHE A 1 88 ? 3.879 4.314 -1.661 1.00 89.81 88 PHE A N 1
ATOM 675 C CA . PHE A 1 88 ? 4.340 3.579 -0.489 1.00 89.81 88 PHE A CA 1
ATOM 676 C C . PHE A 1 88 ? 4.317 4.449 0.769 1.00 89.81 88 PHE A C 1
ATOM 678 O O . PHE A 1 88 ? 3.750 4.032 1.773 1.00 89.81 88 PHE A O 1
ATOM 685 N N . GLU A 1 89 ? 4.854 5.667 0.703 1.00 88.69 89 GLU A N 1
ATOM 686 C CA . GLU A 1 89 ? 4.840 6.609 1.828 1.00 88.69 89 GLU A CA 1
ATOM 687 C C . GLU A 1 89 ? 3.417 7.026 2.203 1.00 88.69 89 GLU A C 1
ATOM 689 O O . GLU A 1 89 ? 3.064 7.024 3.381 1.00 88.69 89 GLU A O 1
ATOM 694 N N . GLN A 1 90 ? 2.558 7.283 1.212 1.00 87.44 90 GLN A N 1
ATOM 695 C CA . GLN A 1 90 ? 1.138 7.510 1.467 1.00 87.44 90 GLN A CA 1
ATOM 696 C C . GLN A 1 90 ? 0.518 6.322 2.197 1.00 87.44 90 GLN A C 1
ATOM 698 O O . GLN A 1 90 ? -0.212 6.537 3.157 1.00 87.44 90 GLN A O 1
ATOM 703 N N . LEU A 1 91 ? 0.855 5.082 1.809 1.00 85.44 91 LEU A N 1
ATOM 704 C CA . LEU A 1 91 ? 0.322 3.895 2.473 1.00 85.44 91 LEU A CA 1
ATOM 705 C C . LEU A 1 91 ? 0.800 3.697 3.924 1.00 85.44 91 LEU A C 1
ATOM 707 O O . LEU A 1 91 ? 0.189 2.940 4.685 1.00 85.44 91 LEU A O 1
ATOM 711 N N . LYS A 1 92 ? 1.900 4.353 4.295 1.00 86.12 92 LYS A N 1
ATOM 712 C CA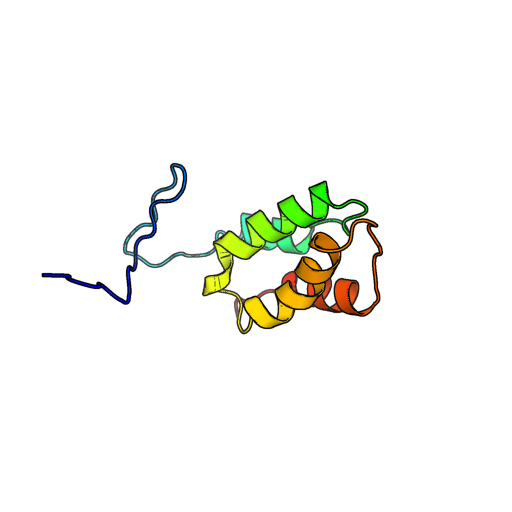 . LYS A 1 92 ? 2.492 4.314 5.635 1.00 86.12 92 LYS A CA 1
ATOM 713 C C . LYS A 1 92 ? 1.959 5.407 6.550 1.00 86.12 92 LYS A C 1
ATOM 715 O O . LYS A 1 92 ? 2.166 5.321 7.758 1.00 86.12 92 LYS A O 1
ATOM 720 N N . MET A 1 93 ? 1.278 6.416 6.013 1.00 81.56 93 MET A N 1
ATOM 721 C CA . MET A 1 93 ? 0.713 7.485 6.828 1.00 81.56 93 MET A CA 1
ATOM 722 C C . MET A 1 93 ? -0.314 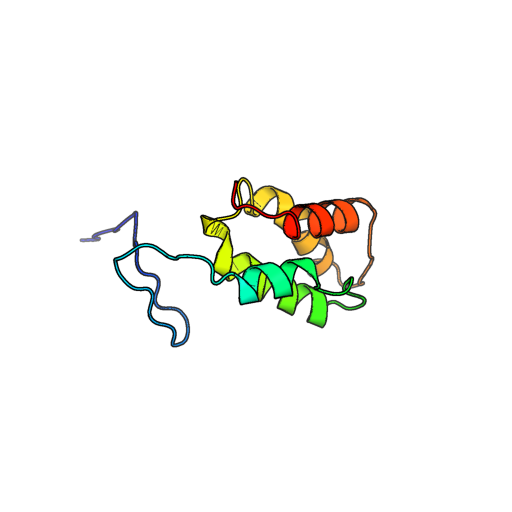6.914 7.820 1.00 81.56 93 MET A C 1
ATOM 724 O O . MET A 1 93 ? -1.101 6.037 7.459 1.00 81.56 93 MET A O 1
ATOM 728 N N . PRO A 1 94 ? -0.326 7.380 9.082 1.00 69.06 94 PRO A N 1
ATOM 729 C CA . PRO A 1 94 ? -1.384 7.028 10.016 1.00 69.06 94 PRO A CA 1
ATOM 730 C C . PRO A 1 94 ? -2.732 7.503 9.466 1.00 69.06 94 PRO A C 1
ATOM 732 O O . PRO A 1 94 ? -2.974 8.693 9.296 1.00 69.06 94 PRO A O 1
ATOM 735 N N . TRP A 1 95 ? -3.609 6.546 9.182 1.00 67.81 95 TRP A N 1
ATOM 736 C CA . TRP A 1 95 ? -4.969 6.788 8.688 1.00 67.81 95 TRP A CA 1
ATOM 737 C C . TRP A 1 95 ? -5.969 7.105 9.803 1.00 67.81 95 TRP A C 1
ATOM 739 O O . TRP A 1 95 ? -7.114 7.458 9.531 1.00 67.81 95 TRP A O 1
ATOM 749 N N . LEU A 1 96 ? -5.538 6.927 11.054 1.00 54.84 96 LEU A N 1
ATOM 750 C CA . LEU A 1 96 ? -6.288 7.270 12.251 1.00 54.84 96 LEU A CA 1
ATOM 751 C C . LEU A 1 96 ? -5.954 8.716 12.620 1.00 54.84 96 LEU A C 1
ATOM 753 O O . LEU A 1 96 ? -4.831 8.996 13.041 1.00 54.84 96 LEU A O 1
ATOM 757 N N . SER A 1 97 ? -6.927 9.606 12.428 1.00 46.53 97 SER A N 1
ATOM 758 C CA . SER A 1 97 ? -6.956 10.928 13.056 1.00 46.53 97 SER A CA 1
ATOM 759 C C . SER A 1 97 ? -7.781 10.896 14.332 1.00 46.53 97 SER A C 1
ATOM 761 O O . SER A 1 97 ? -8.683 10.032 14.431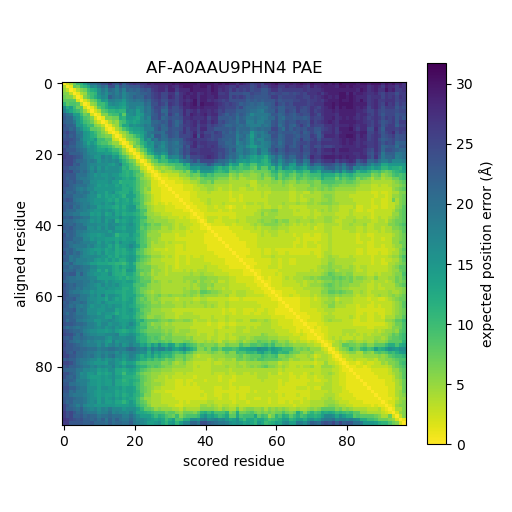 1.00 46.53 97 SER A O 1
#

Solvent-accessible surface area (backbone atoms only — not comparable to full-atom values): 6295 Å² total; per-residue (Å²): 136,85,81,82,72,80,86,72,96,69,77,87,66,90,89,64,89,84,64,95,86,60,87,74,79,52,67,72,59,54,49,49,50,53,66,53,72,84,63,89,46,65,6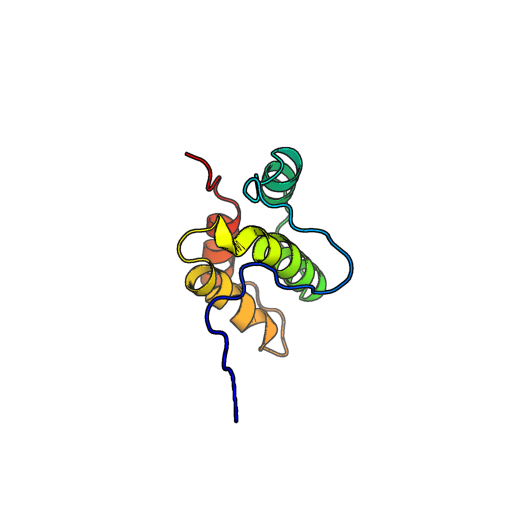7,53,43,51,52,49,50,54,56,53,55,71,50,37,91,60,36,86,64,36,71,68,38,47,43,47,49,51,55,37,69,73,41,96,60,84,62,94,43,75,62,30,52,51,25,50,54,60,69,34,50,82,66,77,128